Protein AF-A0A0C1R1P6-F1 (afdb_monomer_lite)

Foldseek 3Di:
DPPPPPPFFDPVNLVVVLVPDDPVVSVVLVVVCVVVVHDSSVSVVCVVVCVPPPVNDPPVPPPVPPPDDDD

Sequence (71 aa):
MQAKLLEQFSSSDAEVILERLPERIRAALIARATEIEYPVEAVIEMAIASFLDTEALGFADCKVSPTYESA

pLDDT: mean 76.78, std 19.21, range [37.72, 96.75]

Organism: NCBI:txid1479485

Radius of gyration: 17.84 Å; chains: 1; bounding box: 44×41×44 Å

Structure (mmCIF, N/CA/C/O backbone):
data_AF-A0A0C1R1P6-F1
#
_entry.id   AF-A0A0C1R1P6-F1
#
loop_
_atom_site.group_PDB
_atom_site.id
_atom_site.type_symbol
_atom_site.label_atom_id
_atom_site.label_alt_id
_atom_site.label_comp_id
_atom_site.label_asym_id
_atom_site.label_entity_id
_atom_site.label_seq_id
_atom_site.pdbx_PDB_ins_code
_atom_site.Cartn_x
_atom_site.Cartn_y
_atom_site.Cartn_z
_atom_site.occupancy
_atom_site.B_iso_or_equiv
_atom_site.auth_seq_id
_atom_site.auth_comp_id
_atom_site.auth_asym_id
_atom_site.auth_atom_id
_atom_site.pdbx_PDB_model_num
ATOM 1 N N . MET A 1 1 ? -3.714 23.274 -11.805 1.00 37.72 1 MET A N 1
ATOM 2 C CA . MET A 1 1 ? -3.432 21.866 -11.456 1.00 37.72 1 MET A CA 1
ATOM 3 C C . MET A 1 1 ? -4.420 21.437 -10.375 1.00 37.72 1 MET A C 1
ATOM 5 O O . MET A 1 1 ? -4.200 21.757 -9.22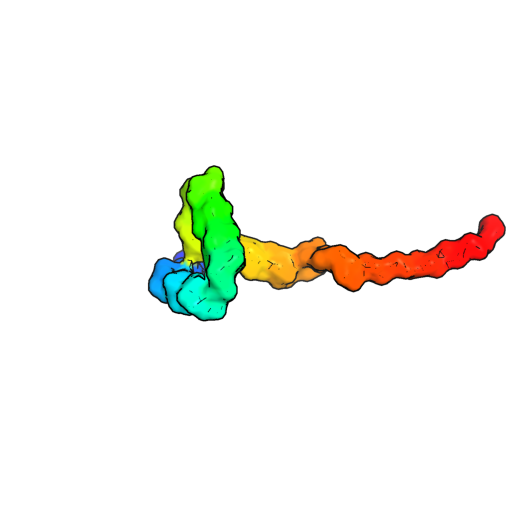0 1.00 37.72 1 MET A O 1
ATOM 9 N N . GLN A 1 2 ? -5.542 20.813 -10.740 1.00 38.47 2 GLN A N 1
ATOM 10 C CA . GLN A 1 2 ? -6.543 20.283 -9.796 1.00 38.47 2 GLN A CA 1
ATOM 11 C C . GLN A 1 2 ? -7.073 18.941 -10.323 1.00 38.47 2 GLN A C 1
ATOM 13 O O . GLN A 1 2 ? -8.189 18.855 -10.815 1.00 38.47 2 GLN A O 1
ATOM 18 N N . ALA A 1 3 ? -6.231 17.909 -10.275 1.00 46.56 3 ALA A N 1
ATOM 19 C CA . ALA A 1 3 ? -6.618 16.534 -10.613 1.00 46.56 3 ALA A CA 1
ATOM 20 C C . ALA A 1 3 ? -6.380 15.548 -9.450 1.00 46.56 3 ALA A C 1
ATOM 22 O O . ALA A 1 3 ? -6.659 14.369 -9.578 1.00 46.56 3 ALA A O 1
ATOM 23 N N . LYS A 1 4 ? -5.858 16.003 -8.302 1.00 47.88 4 LYS A N 1
ATOM 24 C CA . LYS A 1 4 ? -5.153 15.122 -7.352 1.00 47.88 4 LYS A CA 1
ATOM 25 C C . LYS A 1 4 ? -5.988 14.516 -6.212 1.00 47.88 4 LYS A C 1
ATOM 27 O O . LYS A 1 4 ? -5.404 13.892 -5.341 1.00 47.88 4 LYS A O 1
ATOM 32 N N . LEU A 1 5 ? -7.307 14.724 -6.183 1.00 51.00 5 LEU A N 1
ATOM 33 C CA . LEU A 1 5 ? -8.163 14.343 -5.042 1.00 51.00 5 LEU A CA 1
ATOM 34 C C . LEU A 1 5 ? -9.265 13.324 -5.369 1.00 51.00 5 LEU A C 1
ATOM 36 O O . LEU A 1 5 ? -9.943 12.874 -4.457 1.00 51.00 5 LEU A O 1
ATOM 40 N N . LEU A 1 6 ? -9.460 12.966 -6.642 1.00 50.62 6 LEU A N 1
ATOM 41 C CA . LEU A 1 6 ? -10.514 12.026 -7.059 1.00 50.62 6 LEU A CA 1
ATOM 42 C C . LEU A 1 6 ? -10.017 10.584 -7.259 1.00 50.62 6 LEU A C 1
ATOM 44 O O . LEU A 1 6 ? -10.836 9.700 -7.472 1.00 50.62 6 LEU A O 1
ATOM 48 N N . GLU A 1 7 ? -8.708 10.343 -7.172 1.00 59.31 7 GLU A N 1
ATOM 49 C CA . GLU A 1 7 ? -8.083 9.039 -7.454 1.00 59.31 7 GLU A CA 1
ATOM 50 C C . GLU A 1 7 ? -7.351 8.447 -6.238 1.00 59.31 7 GLU A C 1
ATOM 52 O O . GLU A 1 7 ? -6.496 7.593 -6.417 1.00 59.31 7 GLU A O 1
ATOM 57 N N . GLN A 1 8 ? -7.636 8.926 -5.019 1.00 63.34 8 GLN A N 1
ATOM 58 C CA . GLN A 1 8 ? -7.026 8.395 -3.795 1.00 63.34 8 GLN A CA 1
ATOM 59 C C . GLN A 1 8 ? -7.949 7.372 -3.128 1.00 63.34 8 GLN A C 1
ATOM 61 O O . GLN A 1 8 ? -9.132 7.641 -2.910 1.00 63.34 8 GLN A O 1
ATOM 66 N N . PHE A 1 9 ? -7.389 6.223 -2.773 1.00 76.75 9 PHE A N 1
ATOM 67 C CA . PHE A 1 9 ? -8.013 5.160 -2.009 1.00 76.75 9 PHE A CA 1
ATOM 68 C C . PHE A 1 9 ? -8.512 5.725 -0.691 1.00 76.75 9 PHE A C 1
ATOM 70 O O . PHE A 1 9 ? -7.749 6.297 0.090 1.00 76.75 9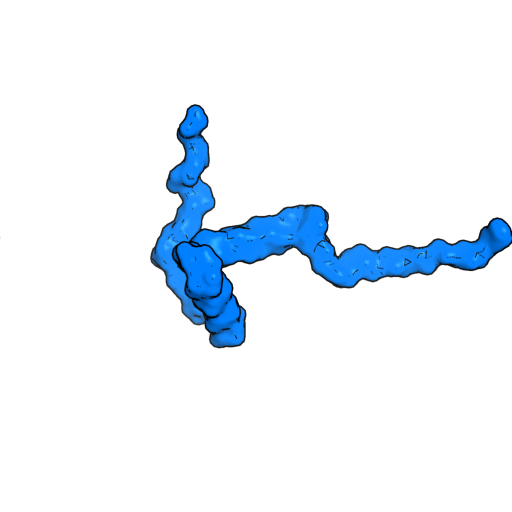 PHE A O 1
ATOM 77 N N . SER A 1 10 ? -9.802 5.545 -0.425 1.00 85.56 10 SER A N 1
ATOM 78 C CA . SER A 1 10 ? -10.338 5.908 0.876 1.00 85.56 10 SER A CA 1
ATOM 79 C C . SER A 1 10 ? -9.828 4.935 1.941 1.00 85.56 10 SER A C 1
ATOM 81 O O . SER A 1 10 ? -9.611 3.748 1.674 1.00 85.56 10 SER A O 1
ATOM 83 N N . SER A 1 11 ? -9.691 5.414 3.177 1.00 86.56 11 SER A N 1
ATOM 84 C CA . SER A 1 11 ? -9.306 4.558 4.304 1.00 86.56 11 SER A CA 1
ATOM 85 C C . SER A 1 11 ? -10.311 3.411 4.512 1.00 86.56 11 SER A C 1
ATOM 87 O O . SER A 1 11 ? -9.910 2.301 4.853 1.00 86.56 11 SER A O 1
ATOM 89 N N . SER A 1 12 ? -11.603 3.637 4.229 1.00 88.62 12 SER A N 1
ATOM 90 C CA . SER A 1 12 ? -12.637 2.593 4.278 1.00 88.62 12 SER A CA 1
ATOM 91 C C . SER A 1 12 ? -12.449 1.507 3.218 1.00 88.62 12 SER A C 1
ATOM 93 O O . SER A 1 12 ? -12.641 0.330 3.510 1.00 88.62 12 SER A O 1
ATOM 95 N N . ASP A 1 13 ? -12.044 1.871 2.000 1.00 89.00 13 ASP A N 1
ATOM 96 C CA . ASP A 1 13 ? -11.795 0.884 0.944 1.00 89.00 13 ASP A CA 1
ATOM 97 C C . ASP A 1 13 ? -10.525 0.078 1.239 1.00 89.00 13 ASP A C 1
ATOM 99 O O . ASP A 1 13 ? -10.485 -1.136 1.029 1.00 89.00 13 ASP A O 1
ATOM 103 N N . ALA A 1 14 ? -9.497 0.738 1.779 1.00 89.88 14 ALA A N 1
ATOM 104 C CA . ALA A 1 14 ? -8.268 0.082 2.210 1.00 89.88 14 ALA A CA 1
ATOM 105 C C . ALA A 1 14 ? -8.534 -0.966 3.300 1.00 89.88 14 ALA A C 1
ATOM 107 O O . ALA A 1 14 ? -7.997 -2.072 3.229 1.00 89.88 14 ALA A O 1
ATOM 108 N N . GLU A 1 15 ? -9.397 -0.661 4.269 1.00 91.44 15 GLU A N 1
ATOM 109 C CA . GLU A 1 15 ? -9.778 -1.598 5.328 1.00 91.44 15 GLU A CA 1
ATOM 110 C C . GLU A 1 15 ? -10.461 -2.849 4.757 1.00 91.44 15 GLU A C 1
ATOM 112 O O . GLU A 1 15 ? -10.023 -3.970 5.032 1.00 91.44 15 GLU A O 1
ATOM 117 N N . VAL A 1 16 ? -11.435 -2.674 3.855 1.00 93.38 16 VAL A N 1
ATOM 118 C CA . VAL A 1 16 ? -12.110 -3.795 3.177 1.00 93.38 16 VAL A CA 1
ATOM 119 C C . VAL A 1 16 ? -11.113 -4.665 2.407 1.00 93.38 16 VAL A C 1
ATOM 121 O O . VAL A 1 16 ? -11.216 -5.893 2.430 1.00 93.38 16 VAL A O 1
ATOM 124 N N . ILE A 1 17 ? -10.124 -4.071 1.738 1.00 90.81 17 ILE A N 1
ATOM 125 C CA . ILE A 1 17 ? -9.084 -4.839 1.042 1.00 90.81 17 ILE A CA 1
ATOM 126 C C . ILE A 1 17 ? -8.224 -5.624 2.032 1.00 90.81 17 ILE A C 1
ATOM 128 O O . ILE A 1 17 ? -8.017 -6.825 1.845 1.00 90.81 17 ILE A O 1
ATOM 132 N N . LEU A 1 18 ? -7.744 -4.984 3.099 1.00 91.94 18 LEU A N 1
ATOM 133 C CA . LEU A 1 18 ? -6.890 -5.625 4.102 1.00 91.94 18 LEU A CA 1
ATOM 134 C C . LEU A 1 18 ? -7.585 -6.805 4.795 1.00 91.94 18 LEU A C 1
ATOM 136 O O . LEU A 1 18 ? -6.930 -7.808 5.101 1.00 91.94 18 LEU A O 1
ATOM 140 N N . GLU A 1 19 ? -8.899 -6.724 5.007 1.00 94.06 19 GLU A N 1
ATOM 141 C CA . GLU A 1 19 ? -9.707 -7.816 5.561 1.00 94.06 19 GLU A CA 1
ATOM 142 C C . GLU A 1 19 ? -9.766 -9.045 4.646 1.00 94.06 19 GLU A C 1
ATOM 144 O O . GLU A 1 19 ? -9.832 -10.179 5.125 1.00 94.06 19 GLU A O 1
ATOM 149 N N . ARG A 1 20 ? -9.737 -8.841 3.325 1.00 95.00 20 ARG A N 1
ATOM 150 C CA . ARG A 1 20 ? -9.805 -9.927 2.333 1.00 95.00 20 ARG A CA 1
ATOM 151 C C . ARG A 1 20 ? -8.444 -10.523 1.998 1.00 95.00 20 ARG A C 1
ATOM 153 O O . ARG A 1 20 ? -8.387 -11.608 1.418 1.00 95.00 20 ARG A O 1
ATOM 160 N N . LEU A 1 21 ? -7.357 -9.850 2.364 1.00 92.44 21 LEU A N 1
ATOM 161 C CA . LEU A 1 21 ? -6.007 -10.337 2.124 1.00 92.44 21 LEU A CA 1
ATOM 162 C C . LEU A 1 21 ? -5.589 -11.412 3.146 1.00 92.44 21 LEU A C 1
ATOM 164 O O . LEU A 1 21 ? -5.933 -11.332 4.330 1.00 92.44 21 LEU A O 1
ATOM 168 N N . PRO A 1 22 ? -4.773 -12.398 2.725 1.00 95.19 22 PRO A N 1
ATOM 169 C CA . PRO A 1 22 ? -4.094 -13.301 3.645 1.00 95.19 22 PRO A CA 1
ATOM 170 C C . PRO A 1 22 ? -3.299 -12.530 4.702 1.00 95.19 22 PRO A C 1
ATOM 172 O O . PRO A 1 22 ? -2.661 -11.519 4.395 1.00 95.19 22 PRO A O 1
ATOM 175 N N . GLU A 1 23 ? -3.261 -13.054 5.928 1.00 94.75 23 GLU A N 1
ATOM 176 C CA . GLU A 1 23 ? -2.623 -12.401 7.081 1.00 94.75 23 GLU A CA 1
ATOM 177 C C . GLU A 1 23 ? -1.186 -11.951 6.800 1.00 94.75 23 GLU A C 1
ATOM 179 O O . GLU A 1 23 ? -0.817 -10.825 7.126 1.00 94.75 23 GLU A O 1
ATOM 184 N N . ARG A 1 24 ? -0.405 -12.789 6.107 1.00 94.88 24 ARG A N 1
ATOM 185 C CA . ARG A 1 24 ? 0.970 -12.469 5.705 1.00 94.88 24 ARG A CA 1
ATOM 186 C C . ARG A 1 24 ? 1.062 -11.179 4.881 1.00 94.88 24 ARG A C 1
ATOM 188 O O . ARG A 1 24 ? 1.976 -10.392 5.099 1.00 94.88 24 ARG A O 1
ATOM 195 N N . ILE A 1 25 ? 0.154 -10.978 3.925 1.00 94.19 25 ILE A N 1
ATOM 196 C CA . ILE A 1 25 ? 0.184 -9.817 3.021 1.00 94.19 25 ILE A CA 1
ATOM 197 C C . ILE A 1 25 ? -0.300 -8.572 3.762 1.00 94.19 25 ILE A C 1
ATOM 199 O O . ILE A 1 25 ? 0.356 -7.535 3.697 1.00 94.19 25 ILE A O 1
ATOM 203 N N . ARG A 1 26 ? -1.389 -8.690 4.532 1.00 95.44 26 ARG A N 1
ATOM 204 C CA . ARG A 1 26 ? -1.886 -7.604 5.389 1.00 95.44 26 ARG A CA 1
ATOM 205 C C . ARG A 1 26 ? -0.796 -7.103 6.340 1.00 95.44 26 ARG A C 1
ATOM 207 O O . ARG A 1 26 ? -0.544 -5.904 6.397 1.00 95.44 26 ARG A O 1
ATOM 214 N N . ALA A 1 27 ? -0.125 -8.012 7.048 1.00 95.75 27 ALA A N 1
ATOM 215 C CA . ALA A 1 27 ? 0.944 -7.656 7.978 1.00 95.75 27 ALA A CA 1
ATOM 216 C C . ALA A 1 27 ? 2.114 -6.953 7.273 1.00 95.75 27 ALA A C 1
ATOM 218 O O . ALA A 1 27 ? 2.635 -5.971 7.793 1.00 95.75 27 ALA A O 1
ATOM 219 N N . ALA A 1 28 ? 2.495 -7.410 6.075 1.00 95.75 28 ALA A N 1
ATOM 220 C CA . ALA A 1 28 ? 3.560 -6.785 5.295 1.00 95.75 28 ALA A CA 1
ATOM 221 C C . ALA A 1 28 ? 3.205 -5.354 4.851 1.00 95.75 28 ALA A C 1
ATOM 223 O O . ALA A 1 28 ? 4.039 -4.460 4.971 1.00 95.75 28 ALA A O 1
ATOM 224 N N . LEU A 1 29 ? 1.971 -5.122 4.389 1.00 94.88 29 LEU A N 1
ATOM 225 C CA . LEU A 1 29 ? 1.495 -3.788 4.000 1.00 94.88 29 LEU A CA 1
ATOM 226 C C . LEU A 1 29 ? 1.482 -2.821 5.192 1.00 94.88 29 LEU A C 1
ATOM 228 O O . LEU A 1 29 ? 1.990 -1.709 5.081 1.00 94.88 29 LEU A O 1
ATOM 232 N N . ILE A 1 30 ? 0.972 -3.261 6.347 1.00 94.88 30 ILE A N 1
ATOM 233 C CA . ILE A 1 30 ? 0.935 -2.451 7.577 1.00 94.88 30 ILE A CA 1
ATOM 234 C C . ILE A 1 30 ? 2.350 -2.147 8.085 1.00 94.88 30 ILE A C 1
ATOM 236 O O . ILE A 1 30 ? 2.649 -1.012 8.460 1.00 94.88 30 ILE A O 1
ATOM 240 N N . ALA A 1 31 ? 3.234 -3.148 8.085 1.00 96.75 31 ALA A N 1
ATOM 241 C CA . ALA A 1 31 ? 4.622 -2.965 8.492 1.00 96.75 31 ALA A CA 1
ATOM 242 C C . ALA A 1 31 ? 5.325 -1.947 7.588 1.00 96.75 31 ALA A C 1
ATOM 244 O O . ALA A 1 31 ? 5.987 -1.042 8.089 1.00 96.75 31 ALA A O 1
ATOM 245 N N . ARG A 1 32 ? 5.116 -2.041 6.269 1.00 94.50 32 ARG A N 1
ATOM 246 C CA . ARG A 1 32 ? 5.689 -1.100 5.306 1.00 94.50 32 ARG A CA 1
ATOM 247 C C . ARG A 1 32 ? 5.144 0.315 5.483 1.00 94.50 32 ARG A C 1
ATOM 249 O O . ARG A 1 32 ? 5.924 1.257 5.441 1.00 94.50 32 ARG A O 1
ATOM 256 N N . ALA A 1 33 ? 3.840 0.457 5.713 1.00 94.50 33 ALA A N 1
ATOM 257 C CA . ALA A 1 33 ? 3.203 1.739 6.016 1.00 94.50 33 ALA A CA 1
ATOM 258 C C . ALA A 1 33 ? 3.797 2.391 7.269 1.00 94.50 33 ALA A C 1
ATOM 260 O O . ALA A 1 33 ? 4.119 3.575 7.257 1.00 94.50 33 ALA A O 1
ATOM 261 N N . THR A 1 34 ? 4.041 1.591 8.308 1.00 95.62 34 THR A N 1
ATOM 262 C CA . THR A 1 34 ? 4.688 2.054 9.541 1.00 95.62 34 THR A CA 1
ATOM 263 C C . THR A 1 34 ? 6.144 2.459 9.300 1.00 95.62 34 THR A C 1
ATOM 265 O O . THR A 1 34 ? 6.576 3.496 9.785 1.00 95.62 34 THR A O 1
ATOM 268 N N . GLU A 1 35 ? 6.900 1.666 8.537 1.00 96.38 35 GLU A N 1
ATOM 269 C CA . GLU A 1 35 ? 8.321 1.908 8.250 1.00 96.38 35 GLU A CA 1
ATOM 270 C C . GLU A 1 35 ? 8.559 3.219 7.494 1.00 96.38 35 GLU A C 1
ATOM 272 O O . GLU A 1 35 ? 9.527 3.921 7.773 1.00 96.38 35 GLU A O 1
ATOM 277 N N . ILE A 1 36 ? 7.691 3.540 6.532 1.00 91.88 36 ILE A N 1
ATOM 278 C CA . ILE A 1 36 ? 7.831 4.748 5.710 1.00 91.88 36 ILE A CA 1
ATOM 279 C C . ILE A 1 36 ? 6.986 5.922 6.220 1.00 91.88 36 ILE A C 1
ATOM 281 O O . ILE A 1 36 ? 6.995 6.970 5.585 1.00 91.88 36 ILE A O 1
ATOM 285 N N . GLU A 1 37 ? 6.274 5.744 7.340 1.00 94.50 37 GLU A N 1
ATOM 286 C CA . GLU A 1 37 ? 5.363 6.720 7.961 1.00 94.50 37 GLU A CA 1
ATOM 287 C C . GLU A 1 37 ? 4.243 7.213 7.027 1.00 94.50 37 GLU A C 1
ATOM 289 O O . GLU A 1 37 ? 3.888 8.393 7.012 1.00 94.50 37 GLU A O 1
ATOM 294 N N . TYR A 1 38 ? 3.691 6.312 6.210 1.00 89.50 38 TYR A N 1
ATOM 295 C CA . TYR A 1 38 ? 2.606 6.622 5.273 1.00 89.50 38 TYR A CA 1
ATOM 296 C C . TYR A 1 38 ? 1.307 5.936 5.693 1.00 89.50 38 TYR A C 1
ATOM 298 O O . TYR A 1 38 ? 1.334 4.892 6.348 1.00 89.50 38 TYR A O 1
ATOM 306 N N . PRO A 1 39 ? 0.151 6.490 5.294 1.00 89.88 39 PRO A N 1
ATOM 307 C CA . PRO A 1 39 ? -1.121 5.815 5.487 1.00 89.88 39 PRO A CA 1
ATOM 308 C C . PRO A 1 39 ? -1.163 4.506 4.684 1.00 89.88 39 PRO A C 1
ATOM 310 O O . PRO A 1 39 ? -0.582 4.397 3.599 1.00 89.88 39 PRO A O 1
ATOM 313 N N . VAL A 1 40 ? -1.838 3.492 5.228 1.00 92.00 40 VAL A N 1
ATOM 314 C CA . VAL A 1 40 ? -1.845 2.143 4.643 1.00 92.00 40 VAL A CA 1
ATOM 315 C C . VAL A 1 40 ? -2.525 2.124 3.273 1.00 92.00 40 VAL A C 1
ATOM 317 O O . VAL A 1 40 ? -2.077 1.403 2.386 1.00 92.00 40 VAL A O 1
ATOM 320 N N . GLU A 1 41 ? -3.531 2.975 3.065 1.00 91.62 41 GLU A N 1
ATOM 321 C CA . GLU A 1 41 ? -4.179 3.215 1.776 1.00 91.62 41 GLU A CA 1
ATOM 322 C C . GLU A 1 41 ? -3.177 3.631 0.692 1.00 91.62 41 GLU A C 1
ATOM 3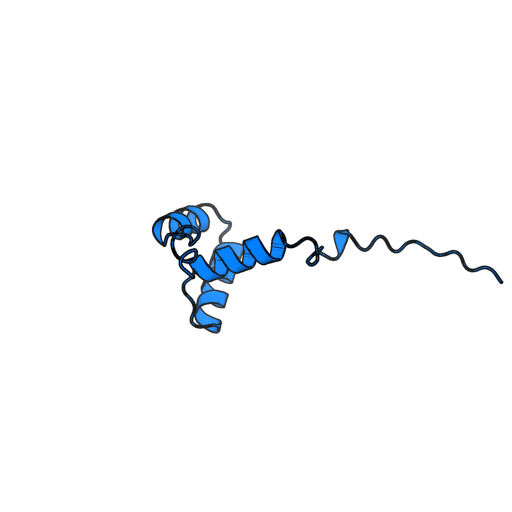24 O O . GLU A 1 41 ? -3.156 3.028 -0.379 1.00 91.62 41 GLU A O 1
ATOM 329 N N . ALA A 1 42 ? -2.272 4.568 0.989 1.00 88.12 42 ALA A N 1
ATOM 330 C CA . ALA A 1 42 ? -1.263 5.020 0.033 1.00 88.12 42 ALA A CA 1
ATOM 331 C C . ALA A 1 42 ? -0.250 3.913 -0.280 1.00 88.12 42 ALA A C 1
ATOM 333 O O . ALA A 1 42 ? 0.205 3.785 -1.412 1.00 88.12 42 ALA A O 1
ATOM 334 N N . VAL A 1 43 ? 0.091 3.073 0.702 1.00 91.50 43 VAL A N 1
ATOM 335 C CA . VAL A 1 43 ? 0.981 1.925 0.475 1.00 91.50 43 VAL A CA 1
ATOM 336 C C . VAL A 1 43 ? 0.320 0.861 -0.393 1.00 91.50 43 VAL A C 1
ATOM 338 O O . VAL A 1 43 ? 0.983 0.292 -1.260 1.00 91.50 43 VAL A O 1
ATOM 341 N N . ILE A 1 44 ? -0.974 0.603 -0.195 1.00 91.19 44 ILE A N 1
ATOM 342 C CA . ILE A 1 44 ? -1.752 -0.304 -1.046 1.00 91.19 44 ILE A CA 1
ATOM 343 C C . ILE A 1 44 ? -1.785 0.227 -2.480 1.00 91.19 44 ILE A C 1
ATOM 345 O O . ILE A 1 44 ? -1.485 -0.522 -3.407 1.00 91.19 44 ILE A O 1
ATOM 349 N N . GLU A 1 45 ? -2.072 1.515 -2.669 1.00 88.06 45 GLU A N 1
ATOM 350 C CA . GLU A 1 45 ? -2.039 2.145 -3.991 1.00 88.06 45 GLU A CA 1
ATOM 351 C C . GLU A 1 45 ? -0.673 2.054 -4.642 1.00 88.06 45 GLU A C 1
ATOM 353 O O . GLU A 1 45 ? -0.574 1.634 -5.788 1.00 88.06 45 GLU A O 1
ATOM 358 N N . MET A 1 46 ? 0.389 2.408 -3.918 1.00 85.81 46 MET A N 1
ATOM 359 C CA . MET A 1 46 ? 1.752 2.331 -4.432 1.00 85.81 46 MET A CA 1
ATOM 360 C C . MET A 1 46 ? 2.119 0.902 -4.824 1.00 85.81 46 MET A C 1
ATOM 362 O O . MET A 1 46 ? 2.746 0.705 -5.859 1.00 85.81 46 MET A O 1
ATOM 366 N N . ALA A 1 47 ? 1.715 -0.098 -4.037 1.00 88.88 47 ALA A N 1
ATOM 367 C CA . ALA A 1 47 ? 1.958 -1.500 -4.353 1.00 88.88 47 ALA A CA 1
ATOM 368 C C . ALA A 1 47 ? 1.203 -1.94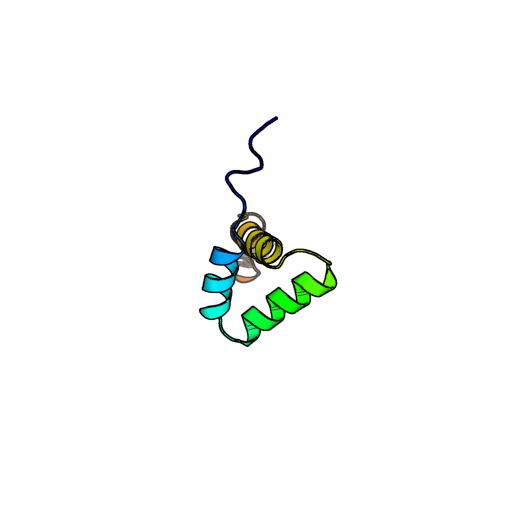2 -5.617 1.00 88.88 47 ALA A C 1
ATOM 370 O O . ALA A 1 47 ? 1.779 -2.621 -6.465 1.00 88.88 47 ALA A O 1
ATOM 371 N N . ILE A 1 48 ? -0.063 -1.539 -5.768 1.00 87.56 48 ILE A N 1
ATOM 372 C CA . ILE A 1 48 ? -0.878 -1.863 -6.946 1.00 87.56 48 ILE A CA 1
ATOM 373 C C . ILE A 1 48 ? -0.363 -1.117 -8.181 1.00 87.56 48 ILE A C 1
ATOM 375 O O . ILE A 1 48 ? -0.151 -1.738 -9.216 1.00 87.56 48 ILE A O 1
ATOM 379 N N . ALA A 1 49 ? -0.111 0.188 -8.079 1.00 85.38 49 ALA A N 1
ATOM 380 C CA . ALA A 1 49 ? 0.425 1.007 -9.160 1.00 85.38 49 ALA A CA 1
ATOM 381 C C . ALA A 1 49 ? 1.800 0.500 -9.606 1.00 85.38 49 ALA A C 1
ATOM 383 O O . ALA A 1 49 ? 2.024 0.328 -10.798 1.00 85.38 49 ALA A O 1
ATOM 384 N N . SER A 1 50 ? 2.679 0.168 -8.656 1.00 82.94 50 SER A N 1
ATOM 385 C CA . SER A 1 50 ? 3.977 -0.439 -8.951 1.00 82.94 50 SER A CA 1
ATOM 386 C C . SER A 1 50 ? 3.852 -1.825 -9.575 1.00 82.94 50 SER A C 1
ATOM 388 O O . SER A 1 50 ? 4.780 -2.230 -10.250 1.00 82.94 50 SER A O 1
ATOM 390 N N . PHE A 1 51 ? 2.779 -2.578 -9.335 1.00 84.06 51 PHE A N 1
ATOM 391 C CA . PHE A 1 51 ? 2.563 -3.870 -9.992 1.00 84.06 51 PHE A CA 1
ATOM 392 C C . PHE A 1 51 ? 1.979 -3.715 -11.403 1.00 84.06 51 PHE A C 1
ATOM 394 O O . PHE A 1 51 ? 2.296 -4.499 -12.292 1.00 84.06 51 PHE A O 1
ATOM 401 N N . LEU A 1 52 ? 1.101 -2.727 -11.599 1.00 82.81 52 LEU A N 1
ATOM 402 C CA . LEU A 1 52 ? 0.461 -2.434 -12.883 1.00 82.81 52 LEU A CA 1
ATOM 403 C C . LEU A 1 52 ? 1.365 -1.658 -13.843 1.00 82.81 52 LEU A C 1
ATOM 405 O O . LEU A 1 52 ? 1.089 -1.637 -15.043 1.00 82.81 52 LEU A O 1
ATOM 409 N N . ASP A 1 53 ? 2.415 -1.020 -13.332 1.00 80.56 53 ASP A N 1
ATOM 410 C CA . ASP A 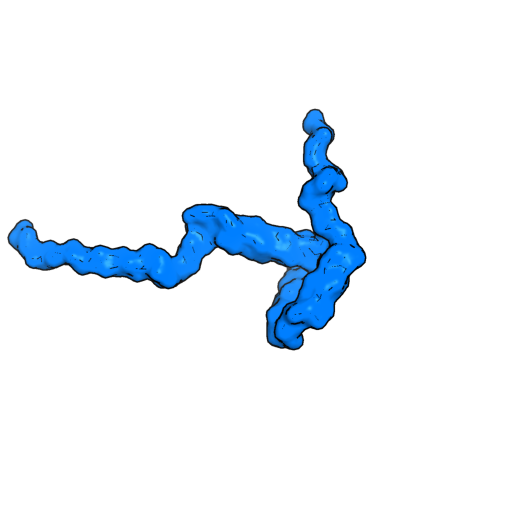1 53 ? 3.444 -0.410 -14.156 1.00 80.56 53 ASP A CA 1
ATOM 411 C C . ASP A 1 53 ? 4.090 -1.486 -15.042 1.00 80.56 53 ASP A C 1
ATOM 413 O O . ASP A 1 53 ? 4.724 -2.427 -14.567 1.00 80.56 53 ASP A O 1
ATOM 417 N N . THR A 1 54 ? 3.906 -1.361 -16.357 1.00 63.66 54 THR A N 1
ATOM 418 C CA . THR A 1 54 ? 4.427 -2.300 -17.359 1.00 63.66 54 THR A CA 1
ATOM 419 C C . THR A 1 54 ? 5.952 -2.319 -17.433 1.00 63.66 54 THR A C 1
ATOM 421 O O . THR A 1 54 ? 6.506 -3.187 -18.101 1.00 63.66 54 THR A O 1
ATOM 424 N N . GLU A 1 55 ? 6.642 -1.380 -16.780 1.00 63.06 55 GLU A N 1
ATOM 425 C CA . GLU A 1 55 ? 8.096 -1.440 -16.594 1.00 63.06 55 GLU A CA 1
ATOM 426 C C . GLU A 1 55 ? 8.501 -2.241 -15.344 1.00 63.06 55 GLU A C 1
ATOM 428 O O . GLU A 1 55 ? 9.645 -2.680 -15.229 1.00 63.06 55 GLU A O 1
ATOM 433 N N . ALA A 1 56 ? 7.562 -2.515 -14.436 1.00 58.44 56 ALA A N 1
ATOM 434 C CA . ALA A 1 56 ? 7.759 -3.303 -13.223 1.00 58.44 56 ALA A CA 1
ATOM 435 C C . ALA A 1 56 ? 7.434 -4.796 -13.418 1.00 58.44 56 ALA A C 1
ATOM 437 O O . ALA A 1 56 ? 7.014 -5.489 -12.484 1.00 58.44 56 ALA A O 1
ATOM 438 N N . LEU A 1 57 ? 7.638 -5.313 -14.635 1.00 50.56 57 LEU A N 1
ATOM 439 C CA . LEU A 1 57 ? 7.517 -6.740 -14.915 1.00 50.56 57 LEU A CA 1
ATOM 440 C C . LEU A 1 57 ? 8.450 -7.526 -13.986 1.00 50.56 57 LEU A C 1
ATOM 442 O O . LEU A 1 57 ? 9.674 -7.378 -14.002 1.00 50.56 57 LEU A O 1
ATOM 446 N N . GLY A 1 58 ? 7.848 -8.367 -13.146 1.00 55.25 58 GLY A N 1
ATOM 447 C CA . GLY A 1 58 ? 8.572 -9.269 -12.264 1.00 55.25 58 GLY A CA 1
ATOM 448 C C . GLY A 1 58 ? 9.394 -10.291 -13.051 1.00 55.25 58 GLY A C 1
ATOM 449 O O . GLY A 1 58 ? 9.110 -10.588 -14.209 1.00 55.25 58 GLY A O 1
ATOM 450 N N . PHE A 1 59 ? 10.376 -10.897 -12.379 1.00 51.19 59 PHE A N 1
ATOM 451 C CA . PHE A 1 59 ? 11.300 -11.925 -12.893 1.00 51.19 59 PHE A CA 1
ATOM 452 C C . PHE A 1 59 ? 10.670 -13.071 -13.724 1.00 51.19 59 PHE A C 1
ATOM 454 O O . PHE A 1 59 ? 11.402 -13.814 -14.371 1.00 51.19 59 PHE A O 1
ATOM 461 N N . ALA A 1 60 ? 9.343 -13.236 -13.729 1.00 53.88 60 ALA A N 1
ATOM 462 C CA . ALA A 1 60 ? 8.630 -14.177 -14.591 1.00 53.88 60 ALA A CA 1
ATOM 463 C C . ALA A 1 60 ? 8.679 -13.812 -16.092 1.00 53.88 60 ALA A C 1
ATOM 465 O O . ALA A 1 60 ? 8.617 -14.719 -16.921 1.00 53.88 60 ALA A O 1
ATOM 466 N N . ASP A 1 61 ? 8.849 -12.531 -16.447 1.00 50.81 61 ASP A N 1
ATOM 467 C CA . ASP A 1 61 ? 9.007 -12.086 -17.844 1.00 50.81 61 ASP A CA 1
ATOM 468 C C . ASP A 1 61 ? 10.468 -12.022 -18.312 1.00 50.81 61 ASP A C 1
ATOM 470 O O . ASP A 1 61 ? 10.737 -11.748 -19.485 1.00 50.81 61 ASP A O 1
ATOM 474 N N . CYS A 1 62 ? 11.430 -12.401 -17.460 1.00 51.28 62 CYS A N 1
ATOM 475 C CA . CYS A 1 62 ? 12.749 -12.820 -17.929 1.00 51.28 62 CYS A CA 1
ATOM 476 C C . CYS A 1 62 ? 12.627 -14.169 -18.653 1.00 51.28 62 CYS A C 1
ATOM 478 O O . CYS A 1 62 ? 13.119 -15.202 -18.194 1.00 51.28 62 CYS A O 1
ATOM 480 N N . LYS A 1 63 ? 12.034 -14.168 -19.850 1.00 50.91 63 LYS A N 1
ATOM 481 C CA . LYS A 1 63 ? 12.451 -15.134 -20.857 1.00 50.91 63 LYS A CA 1
ATOM 482 C C . LYS A 1 63 ? 13.893 -14.788 -21.187 1.00 50.91 63 LYS A C 1
ATOM 484 O O . LYS A 1 63 ? 14.152 -13.899 -21.990 1.00 50.91 63 LYS A O 1
ATOM 489 N N . VAL A 1 64 ? 14.835 -15.484 -20.549 1.00 57.03 64 VAL A N 1
ATOM 490 C CA . VAL A 1 64 ? 16.182 -15.616 -21.096 1.00 57.03 64 VAL A CA 1
ATOM 491 C C . VAL A 1 64 ? 16.005 -16.208 -22.488 1.00 57.03 64 VAL A C 1
ATOM 493 O O . VAL A 1 64 ? 15.789 -17.405 -22.652 1.00 57.03 64 VAL A O 1
ATOM 496 N N . SER A 1 65 ? 15.977 -15.361 -23.511 1.00 52.50 65 SER A N 1
ATOM 497 C CA . SER A 1 65 ? 16.162 -15.834 -24.871 1.00 52.50 65 SER A CA 1
ATOM 4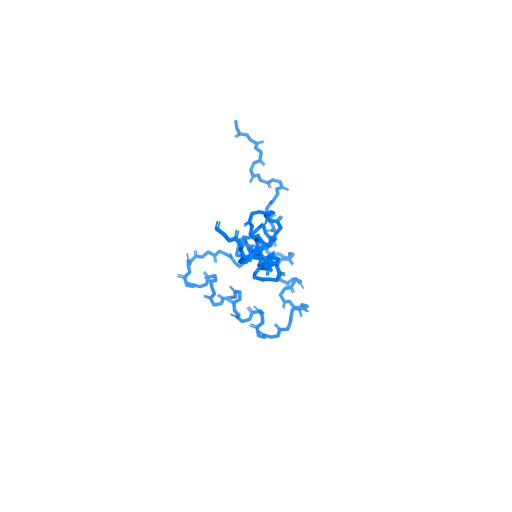98 C C . SER A 1 65 ? 17.561 -16.440 -24.889 1.00 52.50 65 SER A C 1
ATOM 500 O O . SER A 1 65 ? 18.515 -15.699 -24.633 1.00 52.50 65 SER A O 1
ATOM 502 N N . PRO A 1 66 ? 17.728 -17.751 -25.138 1.00 48.84 66 PRO A N 1
ATOM 503 C CA . PRO A 1 66 ? 19.047 -18.278 -25.401 1.00 48.84 66 PRO A CA 1
ATOM 504 C C . PRO A 1 66 ? 19.430 -17.690 -26.756 1.00 48.84 66 PRO A C 1
ATOM 506 O O . PRO A 1 66 ? 19.021 -18.190 -27.801 1.00 48.84 66 PRO A O 1
ATOM 509 N N . THR A 1 67 ? 20.140 -16.565 -26.766 1.00 48.03 67 THR A N 1
ATOM 510 C CA . THR A 1 67 ? 20.886 -16.185 -27.958 1.00 48.03 67 THR A CA 1
ATOM 511 C C . THR A 1 67 ? 22.000 -17.204 -28.054 1.00 48.03 67 THR A C 1
ATOM 513 O O . THR A 1 67 ? 22.971 -17.160 -27.302 1.00 48.03 67 THR A O 1
ATOM 516 N N . TYR A 1 68 ? 21.742 -18.189 -28.907 1.00 58.06 68 TYR A N 1
ATOM 517 C CA . TYR A 1 68 ? 22.658 -19.223 -29.326 1.00 58.06 68 TYR A CA 1
ATOM 518 C C . TYR A 1 68 ? 24.040 -18.622 -29.567 1.00 58.06 68 TYR A C 1
ATOM 520 O O . TYR A 1 68 ? 24.215 -17.703 -30.365 1.00 58.06 68 TYR A O 1
ATOM 528 N N . GLU A 1 69 ? 24.997 -19.189 -28.850 1.00 60.75 69 GLU A N 1
ATOM 529 C CA . GLU A 1 69 ? 26.399 -19.263 -29.216 1.00 60.75 69 GLU A CA 1
ATOM 530 C C . GLU A 1 69 ? 26.529 -19.561 -30.719 1.00 60.75 69 GLU A C 1
ATOM 532 O O . GLU A 1 69 ? 26.057 -20.599 -31.183 1.00 60.75 69 GLU A O 1
ATOM 537 N N . SER A 1 70 ? 27.119 -18.644 -31.490 1.00 50.88 70 SER A N 1
ATOM 538 C CA . SER A 1 70 ? 27.684 -18.950 -32.808 1.00 50.88 70 SER A CA 1
ATOM 539 C C . SER A 1 70 ? 28.519 -17.786 -33.354 1.00 50.88 70 SER A C 1
ATOM 541 O O . SER A 1 70 ? 27.956 -16.815 -33.858 1.00 50.88 70 SER A O 1
ATOM 543 N N . ALA A 1 71 ? 29.832 -18.041 -33.380 1.00 45.91 71 ALA A N 1
ATOM 544 C CA . ALA A 1 71 ? 30.882 -17.480 -34.242 1.00 45.91 71 ALA A CA 1
ATOM 545 C C . ALA A 1 71 ? 31.402 -16.066 -33.936 1.00 45.91 71 ALA A C 1
ATOM 547 O O . ALA A 1 71 ? 30.707 -15.071 -34.231 1.00 45.91 71 ALA A O 1
#

Secondary structure (DSSP, 8-state):
---TTSSSPPHHHHHHHHHHS-HHHHHHHHHHHHHHT--HHHHHHHHHHHHH-TT---GGG----------